Protein AF-A0A240EJS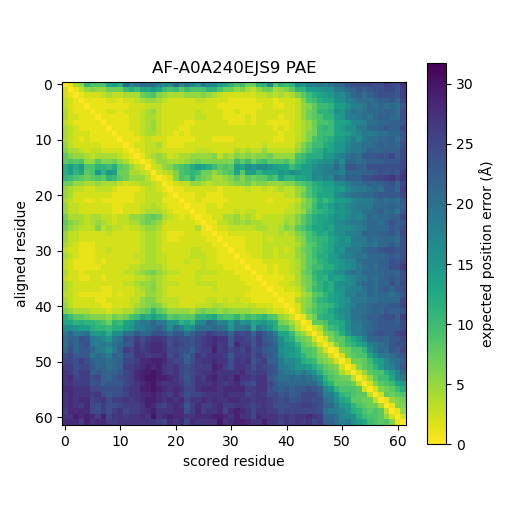9-F1 (afdb_monomer)

Structure (mmCIF, N/CA/C/O backbone):
data_AF-A0A240EJS9-F1
#
_entry.id   AF-A0A240EJS9-F1
#
loop_
_atom_site.group_PDB
_atom_site.id
_atom_site.type_symbol
_atom_site.label_atom_id
_atom_site.label_alt_id
_atom_site.label_comp_id
_atom_site.label_asym_id
_atom_site.label_entity_id
_atom_site.label_seq_id
_atom_site.pdbx_PDB_ins_code
_atom_site.Cartn_x
_atom_site.Cartn_y
_atom_site.Cartn_z
_atom_site.occupancy
_atom_site.B_iso_or_equiv
_atom_site.auth_seq_id
_atom_site.auth_comp_id
_atom_site.auth_asym_id
_atom_site.auth_atom_id
_atom_site.pdbx_PDB_model_num
ATOM 1 N N . MET A 1 1 ? 10.928 6.710 -8.812 1.00 62.91 1 MET A N 1
ATOM 2 C CA . MET A 1 1 ? 9.714 6.222 -8.125 1.00 62.91 1 MET A CA 1
ATOM 3 C C . MET A 1 1 ? 10.193 5.322 -7.002 1.00 62.91 1 MET A C 1
ATOM 5 O O . MET A 1 1 ? 10.811 4.308 -7.291 1.00 62.91 1 MET A O 1
ATOM 9 N N . GLU A 1 2 ? 10.055 5.743 -5.748 1.00 79.25 2 GLU A N 1
ATOM 10 C CA . GLU A 1 2 ? 10.592 4.984 -4.612 1.00 79.25 2 GLU A CA 1
ATOM 11 C C . GLU A 1 2 ? 9.703 3.771 -4.298 1.00 79.25 2 GLU A C 1
ATOM 13 O O . GLU A 1 2 ? 8.474 3.883 -4.212 1.00 79.25 2 GLU A O 1
ATOM 18 N N . MET A 1 3 ? 10.320 2.597 -4.132 1.00 88.75 3 MET A N 1
ATOM 19 C CA . MET A 1 3 ? 9.633 1.392 -3.668 1.00 88.75 3 MET A CA 1
ATOM 20 C C . MET A 1 3 ? 9.527 1.455 -2.147 1.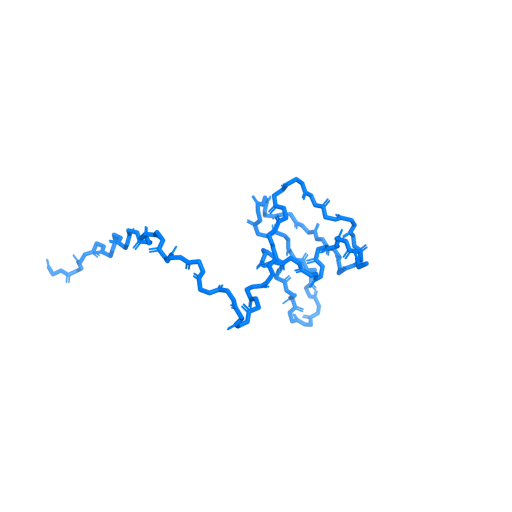00 88.75 3 MET A C 1
ATOM 22 O O . MET A 1 3 ? 10.463 1.120 -1.424 1.00 88.75 3 MET A O 1
ATOM 26 N N . VAL A 1 4 ? 8.376 1.912 -1.664 1.00 94.12 4 VAL A N 1
ATOM 27 C CA . VAL A 1 4 ? 8.058 2.017 -0.238 1.00 94.12 4 VAL A CA 1
ATOM 28 C C . VAL A 1 4 ? 6.821 1.191 0.090 1.00 94.12 4 VAL A C 1
ATOM 30 O O . VAL A 1 4 ? 6.022 0.853 -0.789 1.00 94.12 4 VAL A O 1
ATOM 33 N N . CYS A 1 5 ? 6.617 0.869 1.365 1.00 93.88 5 CYS A N 1
ATOM 34 C CA . CYS A 1 5 ? 5.435 0.135 1.804 1.00 93.88 5 CYS A CA 1
ATOM 35 C C . CYS A 1 5 ? 4.138 0.827 1.350 1.00 93.88 5 CYS A C 1
ATOM 37 O O . CYS A 1 5 ? 3.237 0.147 0.877 1.00 93.88 5 CYS A O 1
ATOM 39 N N . GLY A 1 6 ? 4.055 2.161 1.359 1.00 92.62 6 GLY A N 1
ATOM 40 C CA . GLY A 1 6 ? 2.868 2.900 0.905 1.00 92.62 6 GLY A CA 1
ATOM 41 C C . GLY A 1 6 ? 2.427 2.630 -0.542 1.00 92.62 6 GLY A C 1
ATOM 42 O O . GLY A 1 6 ? 1.233 2.736 -0.861 1.00 92.62 6 GLY A O 1
ATOM 43 N N . THR A 1 7 ? 3.367 2.251 -1.413 1.00 92.38 7 THR A N 1
ATOM 44 C CA . THR A 1 7 ? 3.113 1.913 -2.823 1.00 92.38 7 THR A CA 1
ATOM 45 C C . THR A 1 7 ? 2.920 0.410 -3.051 1.00 92.38 7 THR A C 1
ATOM 47 O O . THR A 1 7 ? 2.535 0.004 -4.145 1.00 92.38 7 THR A O 1
ATOM 50 N N . CYS A 1 8 ? 3.098 -0.411 -2.012 1.00 93.56 8 CYS A N 1
ATOM 51 C CA . CYS A 1 8 ? 2.922 -1.857 -2.058 1.00 93.56 8 CYS A CA 1
ATOM 52 C C . CYS A 1 8 ? 1.439 -2.262 -2.007 1.00 93.56 8 CYS A C 1
ATOM 54 O O . CYS A 1 8 ? 0.644 -1.693 -1.254 1.00 93.56 8 CYS A O 1
ATOM 56 N N . ARG A 1 9 ? 1.071 -3.313 -2.743 1.00 93.88 9 ARG A N 1
ATOM 57 C CA . ARG A 1 9 ? -0.236 -3.985 -2.671 1.00 93.88 9 ARG A CA 1
ATOM 58 C C . ARG A 1 9 ? -0.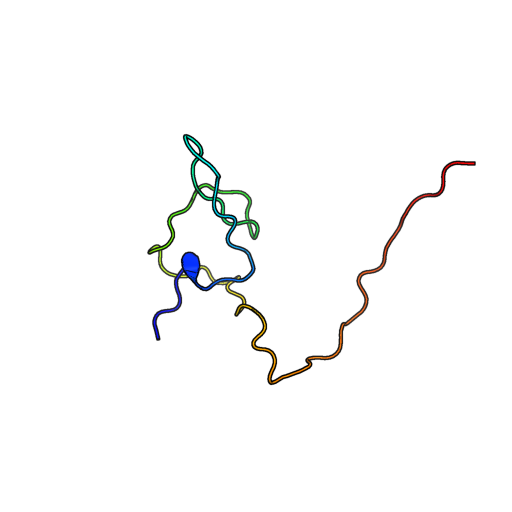504 -4.603 -1.296 1.00 93.88 9 ARG A C 1
ATOM 60 O O . ARG A 1 9 ? -1.653 -4.670 -0.880 1.00 93.88 9 ARG A O 1
ATOM 67 N N . GLN A 1 10 ? 0.541 -5.034 -0.592 1.00 93.38 10 GLN A N 1
ATOM 68 C CA . GLN A 1 10 ? 0.427 -5.701 0.711 1.00 93.38 10 GLN A CA 1
ATOM 69 C C . GLN A 1 10 ? 0.301 -4.732 1.895 1.00 93.38 10 GLN A C 1
ATOM 71 O O . GLN A 1 10 ? 0.161 -5.165 3.038 1.00 93.38 10 GLN A O 1
ATOM 76 N N . PHE A 1 11 ? 0.391 -3.424 1.659 1.00 94.44 11 PHE A N 1
ATOM 77 C CA . PHE A 1 11 ? 0.307 -2.431 2.721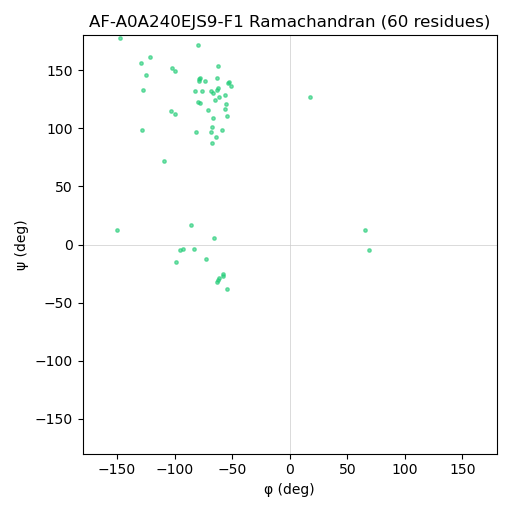 1.00 94.44 11 PHE A CA 1
ATOM 78 C C . PHE A 1 11 ? -1.139 -2.170 3.125 1.00 94.44 11 PHE A C 1
ATOM 80 O O . PHE A 1 11 ? -1.958 -1.736 2.311 1.00 94.44 11 PHE A O 1
ATOM 87 N N . SER A 1 12 ? -1.423 -2.382 4.407 1.00 93.56 12 SER A N 1
ATOM 88 C CA . SER A 1 12 ? -2.702 -2.055 5.021 1.00 93.56 12 SER A CA 1
ATOM 89 C C . SER A 1 12 ? -2.565 -0.775 5.834 1.00 93.56 12 SER A C 1
ATOM 91 O O . SER A 1 12 ? -1.833 -0.717 6.828 1.00 93.56 12 SER A O 1
ATOM 93 N N . ARG A 1 13 ? -3.271 0.273 5.400 1.00 92.19 13 ARG A N 1
ATOM 94 C CA . ARG A 1 13 ? -3.366 1.517 6.162 1.00 92.19 13 ARG A CA 1
ATOM 95 C C . ARG A 1 13 ? -4.368 1.317 7.285 1.00 92.19 13 ARG A C 1
ATOM 97 O O . ARG A 1 13 ? -5.537 1.037 7.026 1.00 92.19 13 ARG A O 1
ATOM 104 N N . ALA A 1 14 ? -3.925 1.514 8.516 1.00 88.88 14 ALA A N 1
ATOM 105 C CA . ALA A 1 14 ? -4.826 1.406 9.644 1.00 88.88 14 ALA A CA 1
ATOM 106 C C . ALA A 1 14 ? -5.676 2.681 9.774 1.00 88.88 14 ALA A C 1
ATOM 108 O O . ALA A 1 14 ? -5.200 3.796 9.534 1.00 88.88 14 ALA A O 1
ATOM 109 N N . LYS A 1 15 ? -6.959 2.518 10.107 1.00 82.44 15 LYS A N 1
ATOM 110 C CA . LYS A 1 15 ? -7.851 3.642 10.416 1.00 82.44 15 LYS A CA 1
ATOM 111 C C . LYS A 1 15 ? -7.613 4.031 11.878 1.00 82.44 15 LYS A C 1
ATOM 113 O O . LYS A 1 15 ? -7.534 3.135 12.701 1.00 82.44 15 LYS A O 1
ATOM 118 N N . SER A 1 16 ? -7.448 5.335 12.128 1.00 74.12 16 SER A N 1
ATOM 119 C CA . SER A 1 16 ? -7.263 6.055 13.410 1.00 74.12 16 SER A CA 1
ATOM 120 C C . SER A 1 16 ? -6.833 5.253 14.660 1.00 74.12 16 SER A C 1
ATOM 122 O O . SER A 1 16 ? -7.506 4.321 15.079 1.00 74.12 16 SER A O 1
ATOM 124 N N . GLN A 1 17 ? -5.751 5.699 15.317 1.00 72.50 17 GLN A N 1
ATOM 125 C CA . GLN A 1 17 ? -5.130 5.123 16.534 1.00 72.50 17 GLN A CA 1
ATOM 126 C C . GLN A 1 17 ? -4.438 3.753 16.372 1.00 72.50 17 GLN A C 1
ATOM 128 O O . GLN A 1 17 ? -3.766 3.290 17.290 1.00 72.50 17 GLN A O 1
ATOM 133 N N . GLN A 1 18 ? -4.517 3.121 15.199 1.00 80.38 18 GLN A N 1
ATOM 134 C CA . GLN A 1 18 ? -3.818 1.867 14.897 1.00 80.38 18 GLN A CA 1
ATOM 135 C C . GLN A 1 18 ? -2.556 2.093 14.038 1.00 80.38 18 GLN A C 1
ATOM 137 O O . GLN A 1 18 ? -2.471 3.046 13.261 1.00 80.38 18 GLN A O 1
ATOM 142 N N . LYS A 1 19 ? -1.553 1.211 14.168 1.00 87.00 19 LYS A N 1
ATOM 143 C CA . LYS A 1 19 ? -0.324 1.232 13.348 1.00 87.00 19 LYS A CA 1
ATOM 144 C C . LYS A 1 19 ? -0.600 0.612 11.978 1.00 87.00 19 LYS A C 1
ATOM 146 O O . LYS A 1 19 ? -1.306 -0.387 11.901 1.00 87.00 19 LYS A O 1
ATOM 151 N N . ASN A 1 20 ? -0.015 1.155 10.906 1.00 92.94 20 ASN A N 1
ATOM 152 C CA . ASN A 1 20 ? -0.103 0.500 9.594 1.00 92.94 20 ASN A CA 1
ATOM 153 C C . ASN A 1 20 ? 0.564 -0.876 9.645 1.00 92.94 20 A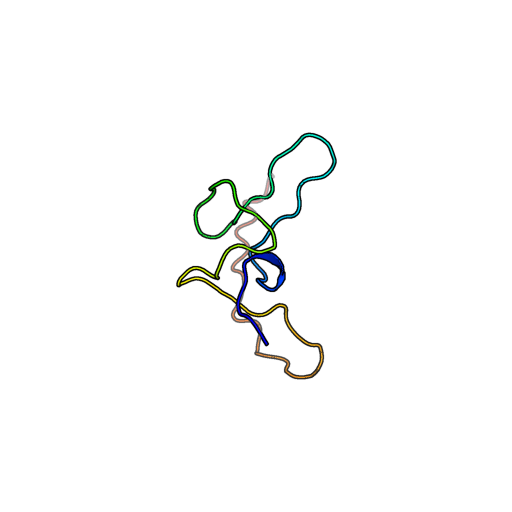SN A C 1
ATOM 155 O O . ASN A 1 20 ? 1.485 -1.087 10.435 1.00 92.94 20 ASN A O 1
ATOM 159 N N . LEU A 1 21 ? 0.138 -1.788 8.778 1.00 94.50 21 LEU A N 1
ATOM 160 C CA . LEU A 1 21 ? 0.632 -3.163 8.744 1.00 94.50 21 LEU A CA 1
ATOM 161 C C . LEU A 1 21 ? 1.160 -3.517 7.354 1.00 94.50 21 LEU A C 1
ATOM 163 O O . LEU A 1 21 ? 0.633 -3.064 6.334 1.00 94.50 21 LEU A O 1
ATOM 167 N N . CYS A 1 22 ? 2.206 -4.341 7.314 1.00 94.88 22 CYS A N 1
ATOM 168 C CA . CYS A 1 22 ? 2.612 -5.033 6.097 1.00 94.88 22 CYS A CA 1
ATOM 169 C C . CYS A 1 22 ? 2.073 -6.465 6.144 1.00 94.88 22 CYS A C 1
ATOM 171 O O . CYS A 1 22 ? 2.535 -7.275 6.949 1.00 94.88 22 CYS A O 1
ATOM 173 N N . ASN A 1 23 ? 1.130 -6.789 5.262 1.00 93.44 23 ASN A N 1
ATOM 174 C CA . ASN A 1 23 ? 0.453 -8.086 5.275 1.00 93.44 23 ASN A CA 1
ATOM 175 C C . ASN A 1 23 ? 1.335 -9.249 4.786 1.00 93.44 23 ASN A C 1
ATOM 177 O O . ASN A 1 23 ? 0.985 -10.393 5.034 1.00 93.44 23 ASN A O 1
ATOM 181 N N . ALA A 1 24 ? 2.495 -8.976 4.174 1.00 93.38 24 ALA A N 1
ATOM 182 C CA . ALA A 1 24 ? 3.441 -10.014 3.740 1.00 93.38 24 ALA A CA 1
ATOM 183 C C . ALA A 1 24 ? 3.988 -10.866 4.900 1.00 93.38 24 ALA A C 1
ATOM 185 O O . ALA A 1 24 ? 4.364 -12.014 4.718 1.00 93.38 24 ALA A O 1
ATOM 186 N N . TRP A 1 25 ? 4.063 -10.267 6.089 1.00 88.75 25 TRP A N 1
ATOM 187 C CA . TRP A 1 25 ? 4.738 -10.801 7.278 1.00 88.75 25 TRP A CA 1
ATOM 188 C C . TRP A 1 25 ? 4.095 -10.331 8.593 1.00 88.75 25 TRP A C 1
ATOM 190 O O . TRP A 1 25 ? 4.701 -10.440 9.653 1.00 88.75 25 TRP A O 1
ATOM 200 N N . GLY A 1 26 ? 2.893 -9.745 8.531 1.00 87.88 26 GLY A N 1
ATOM 201 C CA . GLY A 1 26 ? 2.063 -9.404 9.694 1.00 87.88 26 GLY A CA 1
ATOM 202 C C . GLY A 1 26 ? 2.609 -8.337 10.651 1.00 87.88 26 GLY A C 1
ATOM 203 O O . GLY A 1 26 ? 2.077 -8.182 11.745 1.00 87.88 26 GLY A O 1
ATOM 204 N N . ASN A 1 27 ? 3.655 -7.595 10.277 1.00 89.62 27 ASN A N 1
ATOM 205 C CA . ASN A 1 27 ? 4.337 -6.672 11.187 1.00 89.62 27 ASN A CA 1
ATOM 206 C C . ASN A 1 27 ? 3.909 -5.200 11.013 1.00 89.62 27 ASN A C 1
ATOM 208 O O . ASN A 1 27 ? 3.625 -4.766 9.886 1.00 89.62 27 ASN A O 1
ATOM 212 N N . PRO A 1 28 ? 3.928 -4.395 12.099 1.00 93.50 28 PRO A N 1
ATOM 213 C CA . PRO A 1 28 ? 3.758 -2.947 12.031 1.00 93.50 28 PRO A CA 1
ATOM 214 C C . PRO A 1 28 ? 4.736 -2.285 11.060 1.00 93.50 28 PRO A C 1
ATOM 216 O O . PRO A 1 28 ? 5.919 -2.620 10.995 1.00 93.50 28 PRO A O 1
ATOM 219 N N . THR A 1 29 ? 4.247 -1.318 10.292 1.00 94.00 29 THR A N 1
ATOM 220 C CA . THR A 1 29 ? 5.032 -0.612 9.285 1.00 94.00 29 THR A CA 1
ATOM 221 C C . THR A 1 29 ? 4.592 0.844 9.116 1.00 94.00 29 THR A C 1
ATOM 223 O O . THR A 1 29 ? 3.651 1.314 9.758 1.00 94.00 29 THR A O 1
ATOM 226 N N . THR A 1 30 ? 5.285 1.590 8.257 1.00 93.56 30 THR A N 1
ATOM 227 C CA . THR A 1 30 ? 4.980 2.986 7.926 1.00 93.56 30 THR A CA 1
ATOM 228 C C . THR A 1 30 ? 4.914 3.162 6.414 1.00 93.56 30 THR A C 1
ATOM 230 O O . THR A 1 30 ? 5.485 2.381 5.658 1.00 93.56 30 THR A O 1
ATOM 233 N N . MET A 1 31 ? 4.198 4.189 5.956 1.00 92.31 31 MET A N 1
ATOM 234 C CA . MET A 1 31 ? 3.990 4.438 4.525 1.00 92.31 31 MET A CA 1
ATOM 235 C C . MET A 1 31 ? 5.302 4.734 3.777 1.00 92.31 31 MET A C 1
ATOM 237 O O . MET A 1 31 ? 5.433 4.365 2.614 1.00 92.31 31 MET A O 1
ATOM 241 N N . THR A 1 32 ? 6.264 5.365 4.452 1.00 93.56 32 THR A N 1
ATOM 242 C CA . THR A 1 32 ? 7.561 5.792 3.905 1.00 93.56 32 THR A CA 1
ATOM 243 C C . THR A 1 32 ? 8.676 4.765 4.094 1.00 93.56 32 THR A C 1
ATOM 245 O O . THR A 1 32 ? 9.786 4.982 3.620 1.00 93.56 32 THR A O 1
ATOM 248 N N . ARG A 1 33 ? 8.417 3.646 4.786 1.00 92.56 33 ARG A N 1
ATOM 249 C CA . ARG A 1 33 ? 9.418 2.588 4.955 1.00 92.56 33 ARG A CA 1
ATOM 250 C C . ARG A 1 33 ? 9.793 2.019 3.589 1.00 92.56 33 ARG A C 1
ATOM 252 O O . ARG A 1 33 ? 8.900 1.698 2.806 1.00 92.56 33 ARG A O 1
ATOM 259 N N . VAL A 1 34 ? 11.091 1.831 3.352 1.00 94.50 34 VAL A N 1
ATOM 260 C CA . VAL A 1 34 ? 11.606 1.101 2.186 1.00 94.50 34 VAL A CA 1
ATOM 261 C C . VAL A 1 34 ? 10.913 -0.259 2.071 1.00 94.50 34 VAL A C 1
ATOM 263 O O . VAL A 1 34 ? 10.687 -0.951 3.069 1.00 94.50 34 VAL A O 1
ATOM 266 N N . ALA A 1 35 ? 10.535 -0.607 0.847 1.00 91.81 35 ALA A N 1
ATOM 267 C CA . ALA A 1 35 ? 9.926 -1.876 0.495 1.00 91.81 35 ALA A CA 1
ATOM 268 C C . ALA A 1 35 ? 10.748 -3.077 0.990 1.00 91.81 35 ALA A C 1
ATOM 270 O O . ALA A 1 35 ? 11.973 -3.085 0.907 1.00 91.81 35 ALA A O 1
ATOM 271 N N . CYS A 1 36 ? 10.061 -4.108 1.482 1.00 93.00 36 CYS A N 1
ATOM 272 C CA . CYS A 1 36 ? 10.672 -5.412 1.729 1.00 93.00 36 CYS A CA 1
ATOM 273 C C . CYS A 1 36 ? 10.790 -6.217 0.426 1.00 93.00 36 CYS A C 1
ATOM 275 O O . CYS A 1 36 ? 10.190 -5.858 -0.586 1.00 93.00 3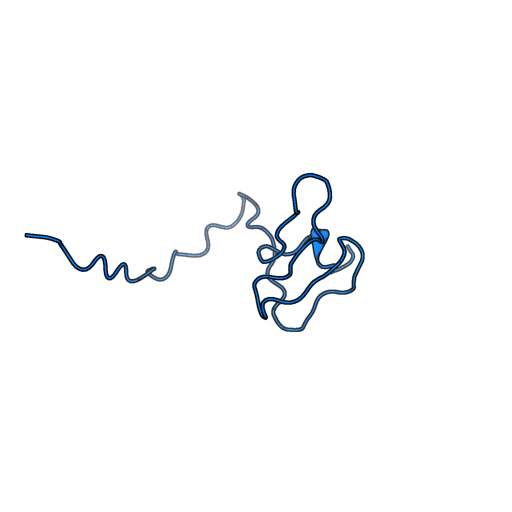6 CYS A O 1
ATOM 277 N N . GLU A 1 37 ? 11.477 -7.357 0.479 1.00 92.69 37 GLU A N 1
ATOM 278 C CA . GLU A 1 37 ? 11.641 -8.272 -0.663 1.00 92.69 37 GLU A CA 1
ATOM 279 C C . GLU A 1 37 ? 10.311 -8.785 -1.252 1.00 92.69 37 GLU A C 1
ATOM 281 O O . GLU A 1 37 ? 10.222 -9.054 -2.442 1.00 92.69 37 GLU A O 1
ATOM 286 N N . PHE A 1 38 ? 9.238 -8.818 -0.453 1.00 92.44 38 PHE A N 1
ATOM 287 C CA . PHE A 1 38 ? 7.885 -9.210 -0.882 1.00 92.44 38 PHE A CA 1
ATOM 288 C C . PHE A 1 38 ? 7.048 -8.069 -1.490 1.00 92.44 38 PHE A C 1
ATOM 290 O O . PHE A 1 38 ? 5.809 -8.140 -1.512 1.00 92.44 38 PHE A O 1
ATOM 297 N N . TRP A 1 39 ? 7.677 -6.964 -1.893 1.00 93.00 39 TRP A N 1
ATOM 298 C CA . TRP A 1 39 ? 6.956 -5.828 -2.457 1.00 93.00 39 TRP A CA 1
ATOM 299 C C . TRP A 1 39 ? 6.263 -6.207 -3.761 1.00 93.00 39 TRP A C 1
ATOM 301 O O . TRP A 1 39 ? 6.847 -6.807 -4.655 1.00 93.00 39 TRP A O 1
ATOM 311 N N . MET A 1 40 ? 4.996 -5.820 -3.865 1.00 91.06 40 MET A N 1
ATOM 312 C CA . MET A 1 40 ? 4.198 -6.006 -5.066 1.00 91.06 40 MET A CA 1
ATOM 313 C C . MET A 1 40 ? 3.590 -4.667 -5.466 1.00 91.06 40 MET A C 1
ATOM 315 O O . MET A 1 40 ? 3.002 -4.006 -4.603 1.00 91.06 40 MET A O 1
ATOM 319 N N . PRO A 1 41 ? 3.661 -4.266 -6.744 1.00 90.00 41 PRO A N 1
ATOM 320 C CA . PRO A 1 41 ? 3.013 -3.046 -7.197 1.00 90.00 41 PRO A CA 1
ATOM 321 C C . PRO A 1 41 ? 1.495 -3.164 -7.025 1.00 90.00 41 PRO A C 1
ATOM 323 O O . PRO A 1 41 ? 0.903 -4.226 -7.242 1.00 90.00 41 PRO A O 1
ATOM 326 N N . LYS A 1 42 ? 0.833 -2.063 -6.657 1.00 84.50 42 LYS A N 1
ATOM 327 C CA . LYS A 1 42 ? -0.624 -1.965 -6.821 1.00 84.50 42 LYS A CA 1
ATOM 328 C C . LYS A 1 42 ? -0.920 -2.093 -8.315 1.00 84.50 42 LYS A C 1
ATOM 330 O O . LYS A 1 42 ? -0.302 -1.399 -9.116 1.00 84.50 42 LYS A O 1
ATOM 335 N N . SER A 1 43 ? -1.809 -3.012 -8.685 1.00 73.50 43 SER A N 1
ATOM 336 C CA . SER A 1 43 ? -2.158 -3.265 -10.083 1.00 73.50 43 SER A CA 1
ATOM 337 C C . SER A 1 43 ? -2.603 -1.961 -10.743 1.00 73.50 43 SER A C 1
ATOM 339 O O . SER A 1 43 ? -3.655 -1.421 -10.398 1.00 73.50 43 SER A O 1
ATOM 341 N N . MET A 1 44 ? -1.796 -1.448 -11.667 1.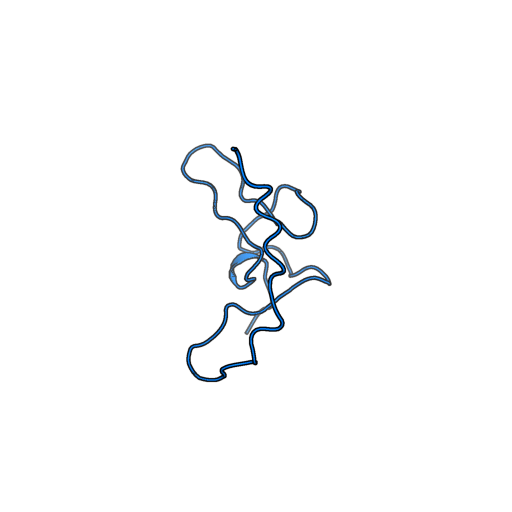00 60.84 44 MET A N 1
ATOM 342 C CA . MET A 1 44 ? -2.211 -0.366 -12.550 1.00 60.8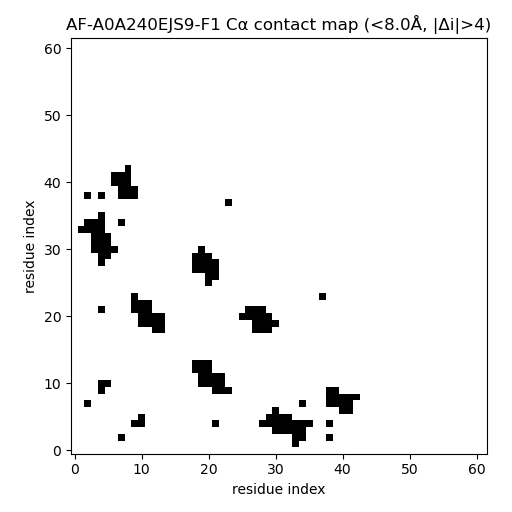4 44 MET A CA 1
ATOM 343 C C . MET A 1 44 ? -3.176 -0.959 -13.587 1.00 60.84 44 MET A C 1
ATOM 345 O O . MET A 1 44 ? -2.924 -2.065 -14.067 1.00 60.84 44 MET A O 1
ATOM 349 N N . PRO A 1 45 ? -4.254 -0.257 -13.975 1.00 57.38 45 PRO A N 1
ATOM 350 C CA . PRO A 1 45 ? -5.288 -0.784 -14.875 1.00 57.38 45 PRO A CA 1
ATOM 351 C C . PRO A 1 45 ? -4.817 -1.076 -16.315 1.00 57.38 45 PRO A C 1
ATOM 353 O O . PRO A 1 45 ? -5.635 -1.429 -17.153 1.00 57.38 45 PRO A O 1
ATOM 356 N N . ILE A 1 46 ? -3.522 -0.944 -16.619 1.00 56.22 46 ILE A N 1
ATOM 357 C CA . ILE A 1 46 ? -2.985 -1.038 -17.986 1.00 56.22 46 ILE A CA 1
ATOM 358 C C . ILE A 1 46 ? -2.389 -2.427 -18.289 1.00 56.22 46 ILE A C 1
ATOM 360 O O . ILE A 1 46 ? -2.239 -2.783 -19.450 1.00 56.22 46 ILE A O 1
ATOM 364 N N . PHE A 1 47 ? -2.128 -3.268 -17.281 1.00 52.44 47 PHE A N 1
ATOM 365 C CA . PHE A 1 47 ? -1.660 -4.642 -17.502 1.00 52.44 47 PHE A CA 1
ATOM 366 C C . PHE A 1 47 ? -2.523 -5.636 -16.719 1.00 52.44 47 PHE A C 1
ATOM 368 O O . PHE A 1 47 ? -2.323 -5.856 -15.523 1.00 52.44 47 PHE A O 1
ATOM 375 N N . GLN A 1 48 ? -3.492 -6.249 -17.407 1.00 53.06 48 GLN A N 1
ATOM 376 C CA . GLN A 1 48 ? -4.108 -7.500 -16.965 1.00 53.06 48 GLN A CA 1
ATOM 377 C C . GLN A 1 48 ? -3.032 -8.588 -16.982 1.00 53.06 48 GLN A C 1
ATOM 379 O O . GLN A 1 48 ? -2.793 -9.228 -18.000 1.00 53.06 48 GLN A O 1
ATOM 384 N N . TYR A 1 49 ? -2.370 -8.795 -15.847 1.00 50.47 49 TYR A N 1
ATOM 385 C CA . TYR A 1 49 ? -1.754 -10.087 -15.580 1.00 50.47 49 TYR A CA 1
ATOM 386 C C . TYR A 1 49 ? -2.887 -11.102 -15.370 1.00 50.47 49 TYR A C 1
ATOM 388 O O . TYR A 1 49 ? -3.838 -10.789 -14.639 1.00 50.47 49 TYR A O 1
ATOM 396 N N . PRO A 1 50 ? -2.837 -12.284 -16.011 1.00 45.28 50 PRO A N 1
ATOM 397 C CA . PRO A 1 50 ? -3.852 -13.306 -15.816 1.00 45.28 50 PRO A CA 1
ATOM 398 C C . PRO A 1 50 ? -3.932 -13.643 -14.326 1.00 45.28 50 PRO A C 1
ATOM 400 O O . PRO A 1 50 ? -2.923 -13.887 -13.667 1.00 45.28 50 PRO A O 1
ATOM 403 N N . LYS A 1 51 ? -5.153 -13.601 -13.780 1.00 45.97 51 LYS A N 1
ATOM 404 C CA . LYS A 1 51 ? -5.459 -14.158 -12.463 1.00 45.97 51 LYS A CA 1
ATOM 405 C C . LYS A 1 51 ? -5.116 -15.646 -12.504 1.00 45.97 51 LYS A C 1
ATOM 407 O O . LYS A 1 51 ? -5.933 -16.442 -12.955 1.00 45.97 51 LYS 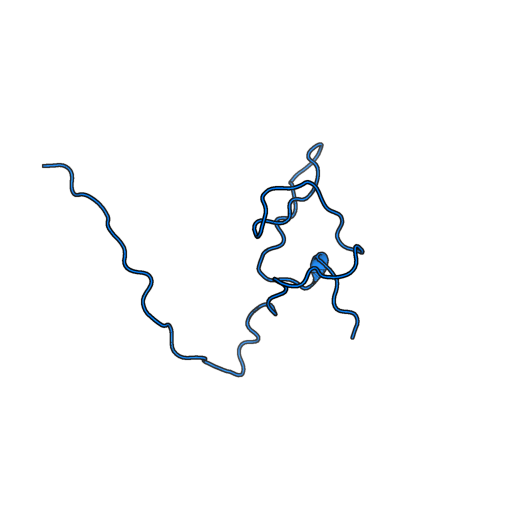A O 1
ATOM 412 N N . GLU A 1 52 ? -3.948 -16.027 -12.007 1.00 46.62 52 GLU A N 1
ATOM 413 C CA . GLU A 1 52 ? -3.778 -17.390 -11.526 1.00 46.62 52 GLU A CA 1
ATOM 414 C C . GLU A 1 52 ? -4.672 -17.569 -10.298 1.00 46.62 52 GLU A C 1
ATOM 416 O O . GLU A 1 52 ? -4.783 -16.703 -9.423 1.00 46.62 52 GLU A O 1
ATOM 421 N N . ALA A 1 53 ? -5.426 -18.658 -10.350 1.00 46.44 53 ALA A N 1
ATOM 422 C CA . ALA A 1 53 ? -6.610 -18.919 -9.567 1.00 46.44 53 ALA A CA 1
ATOM 423 C C . ALA A 1 53 ? -6.351 -18.807 -8.061 1.00 46.44 53 ALA A C 1
ATOM 425 O O . ALA A 1 53 ? -5.581 -19.563 -7.473 1.00 46.44 53 ALA A O 1
ATOM 426 N N . ASN A 1 54 ? -7.090 -17.906 -7.412 1.00 44.12 54 ASN A N 1
ATOM 427 C CA . ASN A 1 54 ? -7.370 -18.050 -5.996 1.00 44.12 54 ASN A CA 1
ATOM 428 C C . ASN A 1 54 ? -8.277 -19.283 -5.871 1.00 44.12 54 ASN A C 1
ATOM 430 O O . ASN A 1 54 ? -9.456 -19.229 -6.225 1.00 44.12 54 ASN A O 1
ATOM 434 N N . LYS A 1 55 ? -7.695 -20.417 -5.471 1.00 39.69 55 LYS A N 1
ATOM 435 C CA . LYS A 1 55 ? -8.429 -21.628 -5.113 1.00 39.69 55 LYS A CA 1
ATOM 436 C C . LYS A 1 55 ? -9.200 -21.318 -3.831 1.00 39.69 55 LYS A C 1
ATOM 438 O O . LYS A 1 55 ? -8.695 -21.511 -2.730 1.00 39.69 55 LYS A O 1
ATOM 443 N N . GLY A 1 56 ? -10.405 -20.777 -4.003 1.00 39.69 56 GLY A N 1
ATOM 444 C CA . GLY A 1 56 ? -11.415 -20.759 -2.961 1.00 39.69 56 GLY A CA 1
ATOM 445 C C . GLY A 1 56 ? -11.660 -22.196 -2.524 1.00 39.69 56 GLY A C 1
ATOM 446 O O . GLY A 1 56 ? -12.065 -23.032 -3.328 1.00 39.69 56 GLY A O 1
ATOM 447 N N . SER A 1 57 ? -11.350 -22.478 -1.266 1.00 41.44 57 SER A N 1
ATOM 448 C CA . SER A 1 57 ? -11.892 -23.627 -0.549 1.00 41.44 57 SER A CA 1
ATOM 449 C C . SER A 1 57 ? -12.852 -23.033 0.477 1.00 41.44 57 SER A C 1
ATOM 451 O O . SER A 1 57 ? -12.525 -22.915 1.651 1.00 41.44 57 SER A O 1
ATOM 453 N N . ASP A 1 58 ? -13.985 -22.527 -0.017 1.00 46.00 58 ASP A N 1
ATOM 454 C CA . ASP A 1 58 ? -15.181 -22.332 0.799 1.00 46.00 58 ASP A CA 1
ATOM 455 C C . ASP A 1 58 ? -15.674 -23.746 1.126 1.00 46.00 58 ASP A C 1
ATOM 457 O O . ASP A 1 58 ? -16.276 -24.427 0.291 1.00 46.00 58 ASP A O 1
ATOM 461 N N . GLU A 1 59 ? -15.296 -24.234 2.306 1.00 53.19 59 GLU A N 1
ATOM 462 C CA . GLU A 1 59 ? -15.865 -25.441 2.885 1.00 53.19 59 GLU A CA 1
ATOM 463 C C . GLU A 1 59 ? -17.329 -25.135 3.212 1.00 53.19 59 GLU A C 1
ATOM 465 O O . GLU A 1 59 ? -17.658 -24.304 4.057 1.00 53.19 59 GLU A O 1
ATOM 470 N N . LYS A 1 60 ? -18.203 -25.741 2.413 1.00 52.09 60 LYS A N 1
ATOM 471 C CA . LYS A 1 60 ? -19.648 -25.565 2.408 1.00 52.09 60 LYS A CA 1
ATOM 472 C C . LYS A 1 60 ? -20.249 -26.071 3.723 1.00 52.09 60 LYS A C 1
ATOM 474 O O . LYS A 1 60 ? -20.102 -27.244 4.045 1.00 52.09 60 LYS A O 1
ATOM 479 N N . CYS A 1 61 ? -20.985 -25.211 4.423 1.00 38.84 61 CYS A N 1
ATOM 480 C CA . CYS A 1 61 ? -22.017 -25.649 5.359 1.00 38.84 61 CYS A CA 1
ATOM 481 C C . CYS A 1 61 ? -23.203 -26.218 4.557 1.00 38.84 61 CYS A C 1
ATOM 483 O O . CYS A 1 61 ? -23.835 -25.465 3.812 1.00 38.84 61 CYS A O 1
ATOM 485 N N . ASP A 1 62 ? -23.477 -27.514 4.706 1.00 47.50 62 ASP A N 1
ATOM 486 C CA . ASP A 1 62 ? -24.818 -28.127 4.742 1.00 47.50 62 ASP A CA 1
ATOM 487 C C . ASP A 1 62 ? -24.735 -29.414 5.579 1.00 47.50 62 ASP A C 1
ATOM 489 O O . ASP A 1 62 ? -23.852 -30.250 5.270 1.00 47.50 62 ASP A O 1
#

Solvent-accessible surface area (backbone atoms only — not comparable to full-atom values): 4161 Å² total; per-residue (Å²): 134,84,67,20,30,63,57,24,57,48,44,44,81,47,71,84,99,49,72,23,33,32,64,87,74,74,40,79,50,51,57,81,37,73,46,60,95,84,60,38,73,55,84,57,96,86,62,87,70,81,82,74,76,81,80,78,77,78,80,77,90,128

Radius of gyration: 14.98 Å; Cα contacts (8 Å, |Δi|>4): 75; chains: 1; bounding box: 36×34×34 Å

pLDDT: mean 76.76, std 20.12, range [38.84, 94.88]

Sequence (62 aa):
MEMVCGTCRQFSRAKSQQKNLCNAWGNPTTMTRVACEFWMPKSMPIFQYPKEANKGSDEKCD

Organism: NCBI:txid1243014

Nearest PDB structures (foldseek):
  8s5n-assembly1_M  TM=3.433E-01  e=9.237E+00  Homo sapiens

Foldseek 3Di:
DAQFLLQFPQWADDDPPDFIARNVVGDGDDNGHHDDPPGDGDDDPPDPDDPPDPPDPPPDDD

Secondary structure (DSSP, 8-state):
---BGGGBTTEEPPPSSSPEEETTTTEEE-TTSBPPTT--B---TT----------------

Mean predicted aligned error: 11.59 Å